Protein AF-A0A949VXV8-F1 (afdb_monomer)

Secondary structure (DSSP, 8-state):
-HHHHHHHHHHHHHHHHHHHHHHHHHHHHHHHTT---TTHHHHHHHHHHHHHHHHHHHHHHTTSS-HHHHHHHHHHHHHHHHHHHHHHHHH---PPPPHHHHHHHHHHHHHHHHHH---HHHHHHHHHHHHHHHHHHHHHHHHHHHHHHHHHHTT-

Radius of gyration: 18.58 Å; Cα contacts (8 Å, |Δi|>4): 71; chains: 1; bounding box: 51×37×47 Å

Solvent-accessible surface area (backbone atoms only — not comparable to full-atom values): 8624 Å² total; per-residue (Å²): 112,72,66,55,56,54,50,52,52,54,49,51,54,50,50,52,51,50,51,55,52,46,54,54,47,53,59,44,50,40,63,75,66,68,68,71,49,78,64,50,72,54,48,52,65,48,50,54,52,50,50,55,50,53,55,47,52,55,36,37,77,68,70,57,45,61,66,69,57,56,52,53,54,52,50,53,52,50,50,53,49,52,56,42,49,50,38,34,75,75,67,73,41,78,79,76,86,53,70,56,45,53,54,22,53,52,43,49,54,51,44,56,56,32,49,73,47,90,47,68,67,47,46,58,51,36,59,55,48,52,57,54,29,52,53,32,44,53,53,27,50,53,53,49,50,51,52,50,53,53,57,54,62,78,72,110

Mean predicted aligned error: 9.71 Å

Sequence (156 aa):
MITDFYGKNTLIILLVLCMYISDLLDGYFARKLNQVSELGKIIDPLADKISVIVISVILLLQNRIAFWFVVVVILRDLFILAFGTYLNNKKNIRLMSNYPGKIAVFSIGLILLFAITDNSFLLKLNKYLYVISISLIIYSTVLYFRRFMETVKLHE

Foldseek 3Di:
DVVVLVVVVVVLVVVVVVVVVVVVVVVVVCVVVVVDDPVCVVVVVVVLVVVLLVLVVVLVVVVLDDPVLSVLVVVLVVLLVVLQVVCCVPPVDGDDQDPLNVVLSVLSVLLSSLSVDPDPVSSVVSVVSSVVSVVSSVVRSVVSVVVSVVSVVVVD

pLDDT: mean 80.5, std 11.77, range [43.78, 92.81]

Nearest PDB structures (foldseek):
  7drk-assembly1_B  TM=7.738E-01  e=2.918E-03  Staphylococcus aureus subsp. aureus N315
  7t38-assembly1_A  TM=3.485E-01  e=9.341E+00  Rattus norvegicus

Structure (mmCIF, N/CA/C/O backbone):
data_AF-A0A949VXV8-F1
#
_entry.id   AF-A0A949VXV8-F1
#
loop_
_atom_site.group_PDB
_atom_site.id
_atom_site.type_symbol
_atom_site.label_atom_id
_atom_site.label_alt_id
_atom_site.label_comp_id
_atom_site.label_asym_id
_atom_site.label_entity_id
_atom_site.label_seq_id
_atom_site.pdbx_PDB_ins_code
_atom_site.Cartn_x
_atom_site.Cartn_y
_atom_site.Cartn_z
_atom_site.occupancy
_atom_site.B_iso_or_equiv
_atom_site.auth_seq_id
_atom_site.auth_comp_id
_atom_site.auth_asym_id
_atom_site.auth_atom_id
_atom_site.pdbx_PDB_model_num
ATOM 1 N N . MET A 1 1 ? 26.906 4.890 -22.867 1.00 45.62 1 MET A N 1
ATOM 2 C CA . MET A 1 1 ? 25.851 3.863 -23.054 1.00 45.62 1 MET A CA 1
ATOM 3 C C . MET A 1 1 ? 25.642 2.971 -21.824 1.00 45.62 1 MET A C 1
ATOM 5 O O . MET A 1 1 ? 24.535 2.965 -21.309 1.00 45.62 1 MET A O 1
ATOM 9 N N . ILE A 1 2 ? 26.656 2.261 -21.297 1.00 44.47 2 ILE A N 1
ATOM 10 C CA . ILE A 1 2 ? 26.519 1.483 -20.036 1.00 44.47 2 ILE A CA 1
ATOM 11 C C . ILE A 1 2 ? 26.551 2.407 -18.802 1.00 44.47 2 ILE A C 1
ATOM 13 O O . ILE A 1 2 ? 25.775 2.236 -17.865 1.00 44.47 2 ILE A O 1
ATOM 17 N N . THR A 1 3 ? 27.379 3.452 -18.836 1.00 43.78 3 THR A N 1
ATOM 18 C CA . THR A 1 3 ? 27.450 4.505 -17.808 1.00 43.78 3 THR A CA 1
ATOM 19 C C . THR A 1 3 ? 26.163 5.330 -17.695 1.00 43.78 3 THR A C 1
ATOM 21 O O . THR A 1 3 ? 25.754 5.651 -16.583 1.00 43.78 3 THR A O 1
ATOM 24 N N . ASP A 1 4 ? 25.459 5.582 -18.804 1.00 52.44 4 ASP A N 1
ATOM 25 C CA . ASP A 1 4 ? 24.167 6.291 -18.793 1.00 52.44 4 ASP A CA 1
ATOM 26 C C . ASP A 1 4 ? 23.052 5.455 -18.151 1.00 52.44 4 ASP A C 1
ATOM 28 O O . ASP A 1 4 ? 22.170 5.997 -17.489 1.00 52.44 4 ASP A O 1
ATOM 32 N N . PHE A 1 5 ? 23.107 4.125 -18.295 1.00 49.66 5 PHE A N 1
ATOM 33 C CA . PHE A 1 5 ? 22.134 3.203 -17.705 1.00 49.66 5 PHE A CA 1
ATOM 34 C C . PHE A 1 5 ? 22.297 3.089 -16.180 1.00 49.66 5 PHE A C 1
ATOM 36 O O . PHE A 1 5 ? 21.307 3.087 -15.447 1.00 49.66 5 PHE A O 1
ATOM 43 N N . TYR A 1 6 ? 23.540 3.067 -15.684 1.00 51.00 6 TYR A N 1
ATOM 44 C CA . TYR A 1 6 ? 23.819 3.156 -14.245 1.00 51.00 6 TYR A CA 1
ATOM 45 C C . TYR A 1 6 ? 23.462 4.537 -13.685 1.00 51.00 6 TYR A C 1
ATOM 47 O O . TYR A 1 6 ? 22.803 4.615 -12.650 1.00 51.00 6 TYR A O 1
ATOM 55 N N . GLY A 1 7 ? 23.809 5.615 -14.397 1.00 55.59 7 GLY A N 1
ATOM 56 C CA . GLY A 1 7 ? 23.495 6.985 -13.990 1.00 55.59 7 GLY A CA 1
ATOM 57 C C . GLY A 1 7 ? 21.995 7.224 -13.815 1.00 55.59 7 GLY A C 1
ATOM 58 O O . GLY A 1 7 ? 21.581 7.749 -12.785 1.00 55.59 7 GLY A O 1
ATOM 59 N N . LYS A 1 8 ? 21.165 6.762 -14.761 1.00 57.12 8 LYS A N 1
ATOM 60 C CA . LYS A 1 8 ? 19.699 6.922 -14.712 1.00 57.12 8 LYS A CA 1
ATOM 61 C C . LYS A 1 8 ? 19.059 6.166 -13.544 1.00 57.12 8 LYS A C 1
ATOM 63 O O . LYS A 1 8 ? 18.163 6.691 -12.892 1.00 57.12 8 LYS A O 1
ATOM 68 N N . ASN A 1 9 ? 19.545 4.962 -13.245 1.00 57.38 9 ASN A N 1
ATOM 69 C CA . ASN A 1 9 ? 19.027 4.139 -12.151 1.00 57.38 9 ASN A CA 1
ATOM 70 C C . ASN A 1 9 ? 19.400 4.700 -10.773 1.00 57.38 9 ASN A C 1
ATOM 72 O O . ASN A 1 9 ? 18.558 4.716 -9.878 1.00 57.38 9 ASN A O 1
ATOM 76 N N . THR A 1 10 ? 20.621 5.217 -10.614 1.00 65.25 10 THR A N 1
ATOM 77 C CA . THR A 1 10 ? 21.026 5.921 -9.390 1.00 65.25 10 THR A CA 1
ATOM 78 C C . THR A 1 10 ? 20.207 7.195 -9.192 1.00 65.25 10 THR A C 1
ATOM 80 O O . THR A 1 10 ? 19.794 7.480 -8.073 1.00 65.25 10 THR A O 1
ATOM 83 N N . LEU A 1 11 ? 19.895 7.918 -10.273 1.00 70.31 11 LEU A N 1
ATOM 84 C CA . LEU A 1 11 ? 19.062 9.124 -10.234 1.00 70.31 11 LEU A CA 1
ATOM 85 C C . LEU A 1 11 ? 17.620 8.818 -9.806 1.00 70.31 11 LEU A C 1
ATOM 87 O O . LEU A 1 11 ? 17.064 9.547 -8.993 1.00 70.31 11 LEU A O 1
ATOM 91 N N . ILE A 1 12 ? 17.038 7.714 -10.287 1.00 68.25 12 ILE A N 1
ATOM 92 C CA . ILE A 1 12 ? 15.704 7.255 -9.867 1.00 68.25 12 ILE A CA 1
ATOM 93 C C . ILE A 1 12 ? 15.706 6.868 -8.386 1.00 68.25 12 ILE A C 1
ATOM 95 O O . ILE A 1 12 ? 14.821 7.290 -7.650 1.00 68.25 12 ILE A O 1
ATOM 99 N N . ILE A 1 13 ? 16.708 6.114 -7.923 1.00 69.44 13 ILE A N 1
ATOM 100 C CA . ILE A 1 13 ? 16.824 5.744 -6.503 1.00 69.44 13 ILE A CA 1
ATOM 101 C C . ILE A 1 13 ? 16.968 6.996 -5.630 1.00 69.44 13 ILE A C 1
ATOM 103 O O . ILE A 1 13 ? 16.304 7.093 -4.602 1.00 69.44 13 ILE A O 1
ATOM 107 N N . LEU A 1 14 ? 17.787 7.963 -6.057 1.00 75.88 14 LEU A N 1
ATOM 108 C CA . LEU A 1 14 ? 17.984 9.227 -5.352 1.00 75.88 14 LEU A CA 1
ATOM 109 C C . LEU A 1 14 ? 16.691 10.053 -5.306 1.00 75.88 14 LEU A C 1
ATOM 111 O O . LEU A 1 14 ? 16.329 10.548 -4.246 1.00 75.88 14 LEU A O 1
ATOM 115 N N . LEU A 1 15 ? 15.962 10.142 -6.422 1.00 71.94 15 LEU A N 1
ATOM 116 C CA . LEU A 1 15 ? 14.668 10.825 -6.504 1.00 71.94 15 LEU A CA 1
ATOM 117 C C . LEU A 1 15 ? 13.630 10.195 -5.574 1.00 71.94 15 LEU A C 1
ATOM 119 O O . LEU A 1 15 ? 12.948 10.914 -4.852 1.00 71.94 15 LEU A O 1
ATOM 123 N N . VAL A 1 16 ? 13.541 8.865 -5.543 1.00 70.19 16 VAL A N 1
ATOM 124 C CA . VAL A 1 16 ? 12.616 8.135 -4.662 1.00 70.19 16 VAL A CA 1
ATOM 125 C C . VAL A 1 16 ? 12.970 8.356 -3.191 1.00 70.19 16 VAL A C 1
ATOM 127 O O . VAL A 1 16 ? 12.082 8.588 -2.374 1.00 70.19 16 VAL A O 1
ATOM 130 N N . LEU A 1 17 ? 14.262 8.344 -2.852 1.00 76.38 17 LEU A N 1
ATOM 131 C CA . LEU A 1 17 ? 14.747 8.673 -1.510 1.00 76.38 17 LEU A CA 1
ATOM 132 C C . LEU A 1 17 ? 14.410 10.117 -1.121 1.00 76.38 17 LEU A C 1
ATOM 134 O O . LEU A 1 17 ? 13.922 10.348 -0.017 1.00 76.38 17 LEU A O 1
ATOM 138 N N . CYS A 1 18 ? 14.624 11.075 -2.025 1.00 74.50 18 CYS A N 1
ATOM 139 C CA . CYS A 1 18 ? 14.284 12.479 -1.808 1.00 74.50 18 CYS A CA 1
ATOM 140 C C . CYS A 1 18 ? 12.776 12.685 -1.625 1.00 74.50 18 CYS A C 1
ATOM 142 O O . CYS A 1 18 ? 12.391 13.385 -0.694 1.00 74.50 18 CYS A O 1
ATOM 144 N N . MET A 1 19 ? 11.929 12.050 -2.443 1.00 73.12 19 MET A N 1
ATOM 145 C CA . MET A 1 19 ? 10.469 12.104 -2.279 1.00 73.12 19 MET A CA 1
ATOM 146 C C . MET A 1 19 ? 10.043 11.544 -0.920 1.00 73.12 19 MET A C 1
ATOM 148 O O . MET A 1 19 ? 9.301 12.195 -0.194 1.00 73.12 19 MET A O 1
ATOM 152 N N . TYR A 1 20 ? 10.585 10.389 -0.525 1.00 69.81 20 TYR A N 1
ATOM 153 C CA . TYR A 1 20 ? 10.250 9.766 0.756 1.00 69.81 20 TYR A CA 1
ATOM 154 C C . TYR A 1 20 ? 10.660 10.626 1.961 1.00 69.81 20 TYR A C 1
ATOM 156 O O . TYR A 1 20 ? 9.931 10.728 2.946 1.00 69.81 20 TYR A O 1
ATOM 164 N N . ILE A 1 21 ? 11.828 11.271 1.887 1.00 71.38 21 ILE A N 1
ATOM 165 C CA . ILE A 1 21 ? 12.288 12.214 2.914 1.00 71.38 21 ILE A CA 1
ATOM 166 C C . ILE A 1 21 ? 11.419 13.480 2.920 1.00 71.38 21 ILE A C 1
ATOM 168 O O . ILE A 1 21 ? 11.126 13.998 3.998 1.00 71.38 21 ILE A O 1
ATOM 172 N N . SER A 1 22 ? 10.976 13.955 1.752 1.00 73.44 22 SER A N 1
ATOM 173 C CA . SER A 1 22 ? 10.089 15.117 1.637 1.00 73.44 22 SER A CA 1
ATOM 174 C C . SER A 1 22 ? 8.737 14.863 2.307 1.00 73.44 22 SER A C 1
ATOM 176 O O . SER A 1 22 ? 8.324 15.667 3.135 1.00 73.44 22 SER A O 1
ATOM 178 N N . ASP A 1 23 ? 8.109 13.708 2.070 1.00 69.38 23 ASP A N 1
ATOM 179 C CA . ASP A 1 23 ? 6.830 13.346 2.705 1.00 69.38 23 ASP A CA 1
ATOM 180 C C . ASP A 1 23 ? 6.951 13.238 4.237 1.00 69.38 23 ASP A C 1
ATOM 182 O O . ASP A 1 23 ? 6.050 13.619 4.992 1.00 69.38 23 ASP A O 1
ATOM 186 N N . LEU A 1 24 ? 8.096 12.746 4.727 1.00 68.38 24 LEU A N 1
ATOM 187 C CA . LEU A 1 24 ? 8.394 12.696 6.160 1.00 68.38 24 LEU A CA 1
ATOM 188 C C . LEU A 1 24 ? 8.552 14.097 6.763 1.00 68.38 24 LEU A C 1
ATOM 190 O O . LEU A 1 24 ? 8.119 14.323 7.897 1.00 68.38 24 LEU A O 1
ATOM 194 N N . LEU A 1 25 ? 9.164 15.022 6.020 1.00 67.81 25 LEU A N 1
ATOM 195 C CA . LEU A 1 25 ? 9.351 16.411 6.433 1.00 67.81 25 LEU A CA 1
ATOM 196 C C . LEU A 1 25 ? 8.028 17.179 6.422 1.00 67.81 25 LEU A C 1
ATOM 198 O O . LEU A 1 25 ? 7.698 17.795 7.436 1.00 67.81 25 LEU A O 1
ATOM 202 N N . ASP A 1 26 ? 7.228 17.079 5.363 1.00 65.38 26 ASP A N 1
ATOM 203 C CA . ASP A 1 26 ? 5.929 17.757 5.266 1.00 65.38 26 ASP A CA 1
ATOM 204 C C . ASP A 1 26 ? 4.973 17.261 6.357 1.0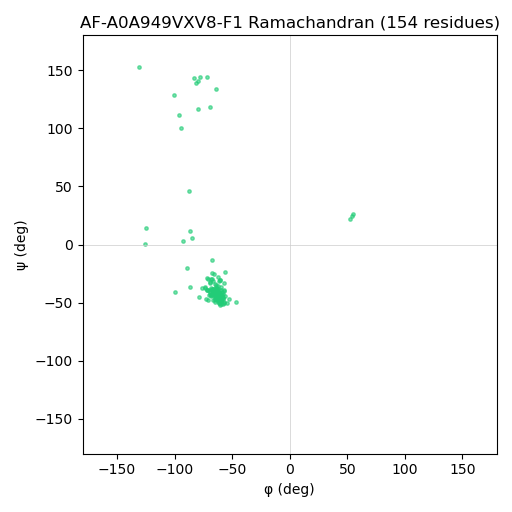0 65.38 26 ASP A C 1
ATOM 206 O O . ASP A 1 26 ? 4.363 18.050 7.089 1.00 65.38 26 ASP A O 1
ATOM 210 N N . GLY A 1 27 ? 4.949 15.945 6.592 1.00 62.81 27 GLY A N 1
ATOM 211 C CA . GLY A 1 27 ? 4.201 15.348 7.693 1.00 62.81 27 GLY A CA 1
ATOM 212 C C . GLY A 1 27 ? 4.715 15.736 9.089 1.00 62.81 27 GLY A C 1
ATOM 213 O O . GLY A 1 27 ? 3.942 15.694 10.053 1.00 62.81 27 GLY A O 1
ATOM 214 N N . TYR A 1 28 ? 5.996 16.093 9.239 1.00 69.69 28 TYR A N 1
ATOM 215 C CA . TYR A 1 28 ? 6.577 16.591 10.492 1.00 69.69 28 TYR A CA 1
ATOM 216 C C . TYR A 1 28 ? 6.224 18.065 10.728 1.00 69.69 28 TYR A C 1
ATOM 218 O O . TYR A 1 28 ? 5.785 18.418 11.825 1.00 69.69 28 TYR A O 1
ATOM 226 N N . PHE A 1 29 ? 6.345 18.916 9.706 1.00 68.06 29 PHE A N 1
ATOM 227 C CA . PHE A 1 29 ? 6.010 20.337 9.803 1.00 68.06 29 PHE A CA 1
ATOM 228 C C . PHE A 1 29 ? 4.510 20.566 10.019 1.00 68.06 29 PHE A C 1
ATOM 230 O O . PHE A 1 29 ? 4.153 21.359 10.889 1.00 68.06 29 PHE A O 1
ATOM 237 N N . ALA A 1 30 ? 3.633 19.808 9.355 1.00 62.53 30 ALA A N 1
ATOM 238 C CA . ALA A 1 30 ? 2.185 19.890 9.574 1.00 62.53 30 ALA A CA 1
ATOM 239 C C . ALA A 1 30 ? 1.787 19.578 11.031 1.00 62.53 30 ALA A C 1
ATOM 241 O O . ALA A 1 30 ? 0.939 20.254 11.619 1.00 62.53 30 ALA A O 1
ATOM 242 N N . ARG A 1 31 ? 2.453 18.592 11.653 1.00 66.62 31 ARG A N 1
ATOM 243 C CA . ARG A 1 31 ? 2.253 18.234 13.068 1.00 66.62 31 ARG A CA 1
ATOM 244 C C . ARG A 1 31 ? 2.862 19.254 14.026 1.00 66.62 31 ARG A C 1
ATOM 246 O O . ARG A 1 31 ? 2.267 19.540 15.058 1.00 66.62 31 ARG A O 1
ATOM 253 N N . LYS A 1 32 ? 4.025 19.817 13.691 1.00 67.81 32 LYS A N 1
ATOM 254 C CA . LYS A 1 32 ? 4.720 20.811 14.522 1.00 67.81 32 LYS A CA 1
ATOM 255 C C . LYS A 1 32 ? 4.025 22.176 14.521 1.00 67.81 32 LYS A C 1
ATOM 257 O O . LYS A 1 32 ? 4.111 22.894 15.511 1.00 67.81 32 LYS A O 1
ATOM 262 N N . LEU A 1 33 ? 3.328 22.520 13.438 1.00 73.19 33 LEU A N 1
ATOM 263 C CA . LEU A 1 33 ? 2.618 23.792 13.278 1.00 73.19 33 LEU A CA 1
ATOM 264 C C . LEU A 1 33 ? 1.141 23.738 13.711 1.00 73.19 33 LEU A C 1
ATOM 266 O O . LEU A 1 33 ? 0.443 24.737 13.570 1.00 73.19 33 LEU A O 1
ATOM 270 N N . ASN A 1 34 ? 0.650 22.601 14.231 1.00 63.06 34 ASN A N 1
ATOM 271 C CA . ASN A 1 34 ? -0.761 22.385 14.603 1.00 63.06 34 ASN A CA 1
ATOM 272 C C . ASN A 1 34 ? -1.774 22.716 13.483 1.00 63.06 34 ASN A C 1
ATOM 274 O O . ASN A 1 34 ? -2.956 22.922 13.749 1.00 63.06 34 ASN A O 1
ATOM 278 N N . GLN A 1 35 ? -1.344 22.717 12.218 1.00 60.78 35 GLN A N 1
ATOM 279 C CA . GLN A 1 35 ? -2.196 22.979 11.054 1.00 60.78 35 GLN A CA 1
ATOM 280 C C . GLN A 1 35 ? -2.870 21.695 10.551 1.00 60.78 35 GLN A C 1
ATOM 282 O O . GLN A 1 35 ? -2.886 21.397 9.361 1.00 60.78 35 GLN A O 1
ATOM 287 N N .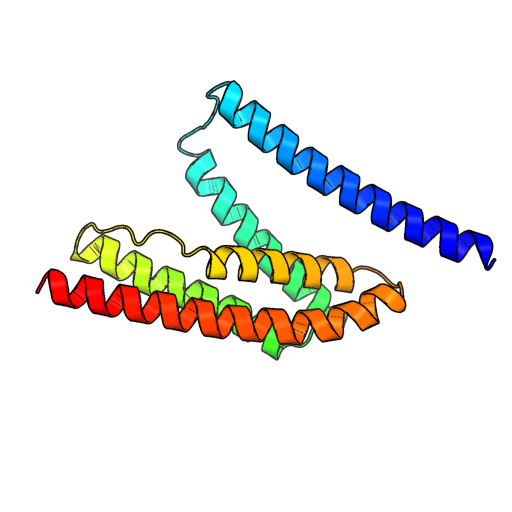 VAL A 1 36 ? -3.425 20.902 11.469 1.00 63.03 36 VAL A N 1
ATOM 288 C CA . VAL A 1 36 ? -4.159 19.682 11.117 1.00 63.03 36 VAL A CA 1
ATOM 289 C C . VAL A 1 36 ? -5.644 20.028 11.029 1.00 63.03 36 VAL A C 1
ATOM 291 O O . VAL A 1 36 ? -6.317 20.138 12.051 1.00 63.03 36 VAL A O 1
ATOM 294 N N . SER A 1 37 ? -6.162 20.222 9.814 1.00 72.12 37 SER A N 1
ATOM 295 C CA . SER A 1 37 ? -7.586 20.518 9.614 1.00 72.12 37 SER A CA 1
ATOM 296 C C . SER A 1 37 ? -8.450 19.254 9.737 1.00 72.12 37 SER A C 1
ATOM 298 O O . SER A 1 37 ? -8.048 18.169 9.316 1.00 72.12 37 SER A O 1
ATOM 300 N N . GLU A 1 38 ? -9.661 19.380 10.292 1.00 71.69 38 GLU A N 1
ATOM 301 C CA . GLU A 1 38 ? -10.621 18.262 10.380 1.00 71.69 38 GLU A CA 1
ATOM 302 C C . GLU A 1 38 ? -11.035 17.738 8.994 1.00 71.69 38 GLU A C 1
ATOM 304 O O . GLU A 1 38 ? -11.260 16.542 8.826 1.00 71.69 38 GLU A O 1
ATOM 309 N N . LEU A 1 39 ? -11.064 18.614 7.981 1.00 70.00 39 LEU A N 1
ATOM 310 C CA . LEU A 1 39 ? -11.298 18.225 6.588 1.00 70.00 39 LEU A CA 1
ATOM 311 C C . LEU A 1 39 ? -10.112 17.441 6.010 1.00 70.00 39 LEU A C 1
ATOM 313 O O . LEU A 1 39 ? -10.325 16.408 5.380 1.00 70.00 39 LEU A O 1
ATOM 317 N N . GLY A 1 40 ? -8.875 17.870 6.273 1.00 68.88 40 GLY A N 1
ATOM 318 C CA . GLY A 1 40 ? -7.658 17.172 5.839 1.00 68.88 40 GLY A CA 1
ATOM 319 C C . GLY A 1 40 ? -7.579 15.747 6.385 1.00 68.88 40 GLY A C 1
ATOM 320 O O . GLY A 1 40 ? -7.334 14.812 5.635 1.00 68.88 40 GLY A O 1
ATOM 321 N N . LYS A 1 41 ? -7.964 15.533 7.653 1.00 68.44 41 LYS A N 1
ATOM 322 C CA . LYS A 1 41 ? -8.026 14.187 8.263 1.00 68.44 41 LYS A CA 1
ATOM 323 C C . LYS A 1 41 ? -8.918 13.194 7.503 1.00 68.44 41 LYS A C 1
ATOM 325 O O . LYS A 1 41 ? -8.750 11.987 7.674 1.00 68.44 41 LYS A O 1
ATOM 330 N N . ILE A 1 42 ? -9.879 13.682 6.719 1.00 71.06 42 ILE A N 1
ATOM 331 C CA . ILE A 1 42 ? -10.788 12.866 5.903 1.00 71.06 42 ILE A CA 1
ATOM 332 C C . ILE A 1 42 ? -10.319 12.828 4.444 1.00 71.06 42 ILE A C 1
ATOM 334 O O . ILE A 1 42 ? -10.365 11.767 3.821 1.00 71.06 42 ILE A O 1
ATOM 338 N N . ILE A 1 43 ? -9.866 13.962 3.905 1.00 75.00 43 ILE A N 1
ATOM 339 C CA . ILE A 1 43 ? -9.429 14.088 2.511 1.00 75.00 43 ILE A CA 1
ATOM 340 C C . ILE A 1 43 ? -8.123 13.323 2.268 1.00 75.00 43 ILE A C 1
ATOM 342 O O . ILE A 1 43 ? -8.045 12.622 1.262 1.00 75.00 43 ILE A O 1
ATOM 346 N N . ASP A 1 44 ? -7.151 13.368 3.184 1.00 75.75 44 ASP A N 1
ATOM 347 C CA . ASP A 1 44 ? -5.842 12.730 2.978 1.00 75.75 44 ASP A CA 1
ATOM 348 C C . ASP A 1 44 ? -5.979 11.203 2.801 1.00 75.75 44 ASP A C 1
ATOM 350 O O . ASP A 1 44 ? -5.552 10.677 1.771 1.00 75.75 44 ASP A O 1
ATOM 354 N N . PRO A 1 45 ? -6.686 10.459 3.683 1.00 73.62 45 PRO A N 1
ATOM 355 C CA . PRO A 1 45 ? -6.855 9.017 3.496 1.00 73.62 45 PRO A CA 1
ATOM 356 C C . PRO A 1 45 ? -7.714 8.645 2.277 1.00 73.62 45 PRO A C 1
ATOM 358 O O . PRO A 1 45 ? -7.604 7.528 1.763 1.00 73.62 45 PRO A O 1
ATOM 361 N N . LEU A 1 46 ? -8.605 9.538 1.827 1.00 74.00 46 LEU A N 1
ATOM 362 C CA . LEU A 1 46 ? -9.386 9.339 0.603 1.00 74.00 46 LEU A CA 1
ATOM 363 C C . LEU A 1 46 ? -8.504 9.502 -0.637 1.00 74.00 46 LEU A C 1
ATOM 365 O O . LEU A 1 46 ? -8.544 8.648 -1.525 1.00 74.00 46 LEU A O 1
ATOM 369 N N . ALA A 1 47 ? -7.692 10.559 -0.676 1.00 80.88 47 ALA A N 1
ATOM 370 C CA . ALA A 1 47 ? -6.748 10.819 -1.754 1.00 80.88 47 ALA A CA 1
ATOM 371 C C . ALA A 1 47 ? -5.720 9.686 -1.879 1.00 80.88 47 ALA A C 1
ATOM 373 O O . ALA A 1 47 ? -5.472 9.217 -2.992 1.00 80.88 47 ALA A O 1
ATOM 374 N N . ASP A 1 48 ? -5.211 9.170 -0.756 1.00 81.69 48 ASP A N 1
ATOM 375 C CA . ASP A 1 48 ? -4.305 8.017 -0.727 1.00 81.69 48 ASP A CA 1
ATOM 376 C C . ASP A 1 48 ? -4.930 6.789 -1.405 1.00 81.69 48 ASP A C 1
ATOM 378 O O . ASP A 1 48 ? -4.331 6.168 -2.288 1.00 81.69 48 ASP A O 1
ATOM 382 N N . LYS A 1 49 ? -6.174 6.449 -1.041 1.00 82.00 49 LYS A N 1
ATOM 383 C CA . LYS A 1 49 ? -6.877 5.288 -1.609 1.00 82.00 49 LYS A CA 1
ATOM 384 C C . LYS A 1 49 ? -7.165 5.448 -3.095 1.00 82.00 49 LYS A C 1
ATOM 386 O O . LYS A 1 49 ? -6.965 4.505 -3.861 1.00 82.00 49 LYS A O 1
ATOM 391 N N . ILE A 1 50 ? -7.621 6.628 -3.511 1.00 86.06 50 ILE A N 1
ATOM 392 C CA . ILE A 1 50 ? -7.896 6.916 -4.922 1.00 86.06 50 ILE A CA 1
ATOM 393 C C . ILE A 1 50 ? -6.603 6.817 -5.733 1.00 86.06 50 ILE A C 1
ATOM 395 O O . ILE A 1 50 ? -6.590 6.168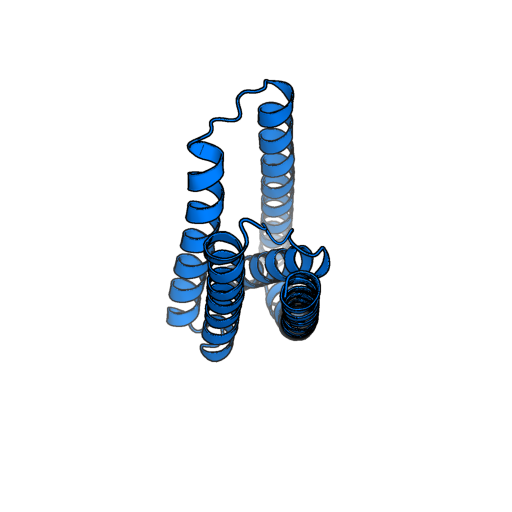 -6.777 1.00 86.06 50 ILE A O 1
ATOM 399 N N . SER A 1 51 ? -5.505 7.379 -5.227 1.00 86.44 51 SER A N 1
ATOM 400 C CA . SER A 1 51 ? -4.202 7.348 -5.898 1.00 86.44 51 SER A CA 1
ATOM 401 C C . SER A 1 51 ? -3.711 5.918 -6.118 1.00 86.44 51 SER A C 1
ATOM 403 O O . SER A 1 51 ? -3.339 5.559 -7.236 1.00 86.44 51 SER A O 1
ATOM 405 N N . VAL A 1 52 ? -3.788 5.061 -5.093 1.00 88.06 52 VAL A N 1
ATOM 406 C CA . VAL A 1 52 ? -3.417 3.640 -5.207 1.00 88.06 52 VAL A CA 1
ATOM 407 C C . VAL A 1 52 ? -4.262 2.923 -6.263 1.00 88.06 52 VAL A C 1
ATOM 409 O O . VAL A 1 52 ? -3.713 2.172 -7.073 1.00 88.06 52 VAL A O 1
ATOM 412 N N . ILE A 1 53 ? -5.577 3.163 -6.297 1.00 89.12 53 ILE A N 1
ATOM 413 C CA . ILE A 1 53 ? -6.479 2.548 -7.283 1.00 89.12 53 ILE A CA 1
ATOM 414 C C . ILE A 1 53 ? -6.133 3.016 -8.699 1.00 89.12 53 ILE A C 1
ATOM 416 O O . ILE A 1 53 ? -5.957 2.183 -9.586 1.00 89.12 53 ILE A O 1
ATOM 420 N N . VAL A 1 54 ? -5.993 4.326 -8.914 1.00 90.38 54 VAL A N 1
ATOM 421 C CA . VAL A 1 54 ? -5.700 4.907 -10.232 1.00 90.38 54 VAL A CA 1
ATOM 422 C C . VAL A 1 54 ? -4.370 4.386 -10.772 1.00 90.38 54 VAL A C 1
ATOM 424 O O . VAL A 1 54 ? -4.318 3.884 -11.895 1.00 90.38 54 VAL A O 1
ATOM 427 N N . ILE A 1 55 ? -3.309 4.428 -9.961 1.00 90.12 55 ILE A N 1
ATOM 428 C CA . ILE A 1 55 ? -1.985 3.931 -10.354 1.00 90.12 55 ILE A CA 1
ATOM 429 C C . ILE A 1 55 ? -2.047 2.432 -10.668 1.00 90.12 55 ILE A C 1
ATOM 431 O O . ILE A 1 55 ? -1.490 1.988 -11.672 1.00 90.12 55 ILE A O 1
ATOM 435 N N . SER A 1 56 ? -2.770 1.651 -9.859 1.00 90.44 56 SER A N 1
ATOM 436 C CA . SER A 1 56 ? -2.951 0.217 -10.107 1.00 90.44 56 SER A CA 1
ATOM 437 C C . SER A 1 56 ? -3.656 -0.045 -11.441 1.00 90.44 56 SER A C 1
ATOM 439 O O . SER A 1 56 ? -3.199 -0.872 -12.224 1.00 90.44 56 SER A O 1
ATOM 441 N N . VAL A 1 57 ? -4.736 0.677 -11.750 1.00 91.38 57 VAL A N 1
ATOM 442 C CA . VAL A 1 57 ? -5.466 0.516 -13.018 1.00 91.38 57 VAL A CA 1
ATOM 443 C C . VAL A 1 57 ? -4.587 0.880 -14.216 1.00 91.38 57 VAL A C 1
ATOM 445 O O . VAL A 1 57 ? -4.554 0.136 -15.193 1.00 91.38 57 VAL A O 1
ATOM 448 N N . ILE A 1 58 ? -3.821 1.971 -14.140 1.00 91.88 58 ILE A N 1
ATOM 449 C CA . ILE A 1 58 ? -2.899 2.369 -15.215 1.00 91.88 58 ILE A CA 1
ATOM 450 C C . ILE A 1 58 ? -1.845 1.281 -15.457 1.00 91.88 58 ILE A C 1
ATOM 452 O O . ILE A 1 58 ? -1.634 0.859 -16.594 1.00 91.88 58 ILE A O 1
ATOM 456 N N . LEU A 1 59 ? -1.206 0.786 -14.395 1.00 90.19 59 LEU A N 1
ATOM 457 C CA . LEU A 1 59 ? -0.180 -0.254 -14.502 1.00 90.19 59 LEU A CA 1
ATOM 458 C C . LEU A 1 59 ? -0.745 -1.595 -14.978 1.00 90.19 59 LEU A C 1
ATOM 460 O O . LEU A 1 59 ? -0.048 -2.352 -15.656 1.00 90.19 59 LEU A O 1
ATOM 464 N N . LEU A 1 60 ? -2.001 -1.888 -14.644 1.00 92.56 60 LEU A N 1
ATOM 465 C CA . LEU A 1 60 ? -2.716 -3.057 -15.136 1.00 92.56 60 LEU A CA 1
ATOM 466 C C . LEU A 1 60 ? -2.919 -2.975 -16.653 1.00 92.56 60 LEU A C 1
ATOM 468 O O . LEU A 1 60 ? -2.611 -3.935 -17.353 1.00 92.56 60 LEU A O 1
ATOM 472 N N . LEU A 1 61 ? -3.377 -1.828 -17.168 1.00 91.62 61 LEU A N 1
ATOM 473 C CA . LEU A 1 61 ? -3.551 -1.603 -18.611 1.00 91.62 61 LEU A CA 1
ATOM 474 C C . LEU A 1 61 ? -2.225 -1.696 -19.380 1.00 91.62 61 LEU A C 1
ATOM 476 O O . LEU A 1 61 ? -2.204 -2.076 -20.547 1.00 91.62 61 LEU A O 1
ATOM 480 N N . GLN A 1 62 ? -1.110 -1.392 -18.715 1.00 91.06 62 GLN A N 1
ATOM 481 C CA . GLN A 1 62 ? 0.241 -1.550 -19.252 1.00 91.06 62 GLN A CA 1
ATOM 482 C C . GLN A 1 62 ? 0.821 -2.967 -19.072 1.00 91.06 62 GLN A C 1
ATOM 484 O O . GLN A 1 62 ? 1.995 -3.180 -19.373 1.00 91.06 62 GLN A O 1
ATOM 489 N N . ASN A 1 63 ? 0.046 -3.933 -18.562 1.00 88.94 63 ASN A N 1
ATOM 490 C CA . ASN A 1 63 ? 0.493 -5.294 -18.231 1.00 88.94 63 ASN A CA 1
ATOM 491 C C . ASN A 1 63 ? 1.705 -5.354 -17.277 1.00 88.94 63 ASN A C 1
ATOM 493 O O . ASN A 1 63 ? 2.461 -6.326 -17.275 1.00 88.94 63 ASN A O 1
ATOM 497 N N . ARG A 1 64 ? 1.903 -4.324 -16.443 1.00 88.75 64 ARG A N 1
ATOM 498 C CA . ARG A 1 64 ? 3.016 -4.257 -15.479 1.00 88.75 64 ARG A CA 1
ATOM 499 C C . ARG A 1 64 ? 2.685 -4.872 -14.126 1.00 88.75 64 ARG A C 1
ATOM 501 O O . ARG A 1 64 ? 3.590 -5.236 -13.376 1.00 88.75 64 ARG A O 1
ATOM 508 N N . ILE A 1 65 ? 1.400 -4.999 -13.814 1.00 91.19 65 ILE A N 1
ATOM 509 C CA . ILE A 1 65 ? 0.906 -5.680 -12.619 1.00 91.19 65 ILE A CA 1
ATOM 510 C C . ILE A 1 65 ? -0.199 -6.663 -12.988 1.00 91.19 65 ILE A C 1
ATOM 512 O O . ILE A 1 65 ? -0.899 -6.492 -13.984 1.00 91.19 65 ILE A O 1
ATOM 516 N N . ALA A 1 66 ? -0.358 -7.7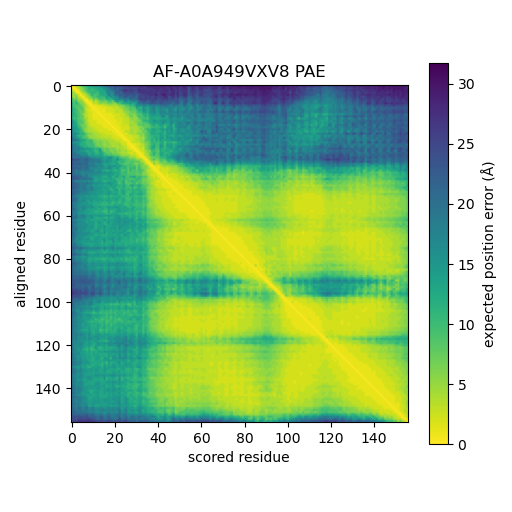05 -12.180 1.00 91.38 66 ALA A N 1
ATOM 517 C CA . ALA A 1 66 ? -1.349 -8.732 -12.451 1.00 91.38 66 ALA A CA 1
ATOM 518 C C . ALA A 1 66 ? -2.752 -8.304 -11.996 1.00 91.38 66 ALA A C 1
ATOM 520 O O . ALA A 1 66 ? -2.921 -7.784 -10.893 1.00 91.38 66 ALA A O 1
ATOM 521 N N . PHE A 1 67 ? -3.772 -8.609 -12.805 1.00 91.62 67 PHE A N 1
ATOM 522 C CA . PHE A 1 67 ? -5.176 -8.304 -12.494 1.00 91.62 67 PHE A CA 1
ATOM 523 C C . PHE A 1 67 ? -5.608 -8.817 -11.118 1.00 91.62 67 PHE A C 1
ATOM 525 O O . PHE A 1 67 ? -6.181 -8.077 -10.321 1.00 91.62 67 PHE A O 1
ATOM 532 N N . TRP A 1 68 ? -5.270 -10.071 -10.806 1.00 92.38 68 TRP A N 1
ATOM 533 C CA . TRP A 1 68 ? -5.643 -10.692 -9.537 1.00 92.38 68 TRP A CA 1
ATOM 534 C C . TRP A 1 68 ? -5.069 -9.943 -8.326 1.00 92.38 68 TRP A C 1
ATOM 536 O O . TRP A 1 68 ? -5.705 -9.915 -7.276 1.00 92.38 68 TRP A O 1
ATOM 546 N N . PHE A 1 69 ? -3.905 -9.299 -8.456 1.00 90.44 69 PHE A N 1
ATOM 547 C CA . PHE A 1 69 ? -3.307 -8.544 -7.356 1.00 90.44 69 PHE A CA 1
ATOM 548 C C . PHE A 1 69 ? -4.109 -7.281 -7.052 1.00 90.44 69 PHE A C 1
ATOM 550 O O . PHE A 1 69 ? -4.410 -7.009 -5.893 1.00 90.44 69 PHE A O 1
ATOM 557 N N . VAL A 1 70 ? -4.525 -6.556 -8.094 1.00 90.50 70 VAL A N 1
ATOM 558 C CA . VAL A 1 70 ? -5.389 -5.375 -7.958 1.00 90.50 70 VAL A CA 1
ATOM 559 C C . VAL A 1 70 ? -6.698 -5.751 -7.265 1.00 90.50 70 VAL A C 1
ATOM 561 O O . VAL A 1 70 ? -7.119 -5.081 -6.324 1.00 90.50 70 VAL A O 1
ATOM 564 N N . VAL A 1 71 ? -7.301 -6.873 -7.669 1.00 92.12 71 VAL A N 1
ATOM 565 C CA . VAL A 1 71 ? -8.521 -7.404 -7.046 1.00 92.12 71 VAL A CA 1
ATOM 566 C C . VAL A 1 71 ? -8.306 -7.698 -5.558 1.00 92.12 71 VAL A C 1
ATOM 568 O O . VAL A 1 71 ? -9.123 -7.291 -4.737 1.00 92.12 71 VAL A O 1
ATOM 571 N N . VAL A 1 72 ? -7.197 -8.346 -5.184 1.00 91.75 72 VAL A N 1
ATOM 572 C CA . VAL A 1 72 ? -6.867 -8.642 -3.776 1.00 91.75 72 VAL A CA 1
ATOM 573 C C . VAL A 1 72 ? -6.725 -7.365 -2.944 1.00 91.75 72 VAL A C 1
ATOM 575 O O . VAL A 1 72 ? -7.259 -7.299 -1.835 1.00 91.75 72 VAL A O 1
ATOM 578 N N . VAL A 1 73 ? -6.038 -6.346 -3.468 1.00 90.12 73 VAL A N 1
ATOM 579 C CA . VAL A 1 73 ? -5.850 -5.061 -2.777 1.00 90.12 73 VAL A CA 1
ATOM 580 C C . VAL A 1 73 ? -7.193 -4.363 -2.544 1.00 90.12 73 VAL A C 1
ATOM 582 O O . VAL A 1 73 ? -7.488 -3.970 -1.414 1.00 90.12 73 VAL A O 1
ATOM 585 N N . ILE A 1 74 ? -8.038 -4.277 -3.576 1.00 90.50 74 ILE A N 1
ATOM 586 C CA . ILE A 1 74 ? -9.364 -3.649 -3.482 1.00 90.50 74 ILE A CA 1
ATOM 587 C C . ILE A 1 74 ? -10.263 -4.414 -2.507 1.00 90.50 74 ILE A C 1
ATOM 589 O O . ILE A 1 74 ? -10.882 -3.803 -1.635 1.00 90.50 74 ILE A O 1
ATOM 593 N N . LEU A 1 75 ? -10.318 -5.747 -2.608 1.00 91.38 75 LEU A N 1
ATOM 594 C CA . LEU A 1 75 ? -11.121 -6.575 -1.707 1.00 91.38 75 LEU A CA 1
ATOM 595 C C . LEU A 1 75 ? -10.714 -6.363 -0.250 1.00 91.38 75 LEU A C 1
ATOM 597 O O . LEU A 1 75 ? -11.577 -6.149 0.598 1.00 91.38 75 LEU A O 1
ATOM 601 N N . ARG A 1 76 ? -9.412 -6.369 0.050 1.00 89.44 76 ARG A N 1
ATOM 602 C CA . ARG A 1 76 ? -8.902 -6.119 1.404 1.00 89.44 76 ARG A CA 1
ATOM 603 C C . ARG A 1 76 ? -9.342 -4.755 1.938 1.00 89.44 76 ARG A C 1
ATOM 605 O O . ARG A 1 76 ? -9.736 -4.656 3.101 1.00 89.44 76 ARG A O 1
ATOM 612 N N . ASP A 1 77 ? -9.297 -3.715 1.111 1.00 87.75 77 ASP A N 1
ATOM 613 C CA . ASP A 1 77 ? -9.715 -2.371 1.511 1.00 87.75 77 ASP A CA 1
ATOM 614 C C . ASP A 1 77 ? -11.221 -2.277 1.761 1.00 87.75 77 ASP A C 1
ATOM 616 O O . ASP A 1 77 ? -11.634 -1.655 2.744 1.00 87.75 77 ASP A O 1
ATOM 620 N N . LEU A 1 78 ? -12.032 -2.941 0.932 1.00 89.12 78 LEU A N 1
ATOM 621 C CA . LEU A 1 78 ? -13.475 -3.062 1.139 1.00 89.12 78 LEU A CA 1
ATOM 622 C C . LEU A 1 78 ? -13.799 -3.835 2.420 1.00 89.12 78 LEU A C 1
ATOM 624 O O . LEU A 1 78 ? -14.651 -3.395 3.186 1.00 89.12 78 LEU A O 1
ATOM 628 N N . PHE A 1 79 ? -13.090 -4.931 2.702 1.00 90.25 79 PHE A N 1
ATOM 629 C CA . PHE A 1 79 ? -13.267 -5.706 3.932 1.00 90.25 79 PHE A CA 1
ATOM 630 C C . PHE A 1 79 ? -13.009 -4.862 5.184 1.00 90.25 79 PHE A C 1
ATOM 632 O O . PHE A 1 79 ? -13.831 -4.842 6.099 1.00 90.25 79 PHE A O 1
ATOM 639 N N . ILE A 1 80 ? -11.895 -4.127 5.225 1.00 87.38 80 ILE A N 1
ATOM 640 C CA . ILE A 1 80 ? -11.556 -3.275 6.375 1.00 87.38 80 ILE A CA 1
ATOM 641 C C . ILE A 1 80 ? -12.577 -2.143 6.537 1.00 87.38 80 ILE A C 1
ATOM 643 O O . ILE A 1 80 ? -12.986 -1.846 7.659 1.00 87.38 80 ILE A O 1
ATOM 647 N N . LEU A 1 81 ? -13.020 -1.529 5.434 1.00 87.31 81 LEU A N 1
ATOM 648 C CA . LEU A 1 81 ? -14.047 -0.487 5.465 1.00 87.31 81 LEU A CA 1
ATOM 649 C C . LEU A 1 81 ? -15.400 -1.024 5.949 1.00 87.31 81 LEU A C 1
ATOM 651 O O . LEU A 1 81 ? -16.015 -0.416 6.823 1.00 87.31 81 LEU A O 1
ATOM 655 N N . ALA A 1 82 ? -15.857 -2.163 5.428 1.00 88.12 82 ALA A N 1
ATOM 656 C CA . ALA A 1 82 ? -17.143 -2.759 5.786 1.00 88.12 82 ALA A CA 1
ATOM 657 C C . ALA A 1 82 ? -17.199 -3.142 7.272 1.00 88.12 82 ALA A C 1
ATOM 659 O O . ALA A 1 82 ? -18.124 -2.760 7.987 1.00 88.12 82 ALA A O 1
ATOM 660 N N . PHE A 1 83 ? -16.176 -3.833 7.777 1.00 87.06 83 PHE A N 1
ATOM 661 C CA . PHE A 1 83 ? -16.122 -4.220 9.188 1.00 87.06 83 PHE A CA 1
ATOM 662 C C . PHE A 1 83 ? -15.926 -3.021 10.124 1.00 87.06 83 PHE A C 1
ATOM 664 O O . PHE A 1 83 ? -16.553 -2.958 11.184 1.00 87.06 83 PHE A O 1
ATOM 671 N N . GLY A 1 84 ? -15.095 -2.051 9.730 1.00 85.19 84 GLY A N 1
ATOM 672 C CA . GLY A 1 84 ? -14.881 -0.832 10.506 1.00 85.19 84 GLY A CA 1
ATOM 673 C C . GLY A 1 84 ? -16.148 0.019 10.623 1.00 85.19 84 GLY A C 1
ATOM 674 O O . GLY A 1 84 ? -16.494 0.462 11.717 1.00 85.19 84 GLY A O 1
ATOM 675 N N . THR A 1 85 ? -16.876 0.204 9.518 1.00 84.19 85 THR A N 1
ATOM 676 C CA . THR A 1 85 ? -18.146 0.952 9.505 1.00 84.19 85 THR A CA 1
ATOM 677 C C . THR A 1 85 ? -19.248 0.230 10.274 1.00 84.19 85 THR A C 1
ATOM 679 O O . THR A 1 85 ? -19.985 0.879 11.014 1.00 84.19 85 THR A O 1
ATOM 682 N N . TYR A 1 86 ? -19.323 -1.102 10.184 1.00 86.88 86 TYR A N 1
ATOM 683 C CA . TYR A 1 86 ? -20.264 -1.900 10.970 1.00 86.88 86 TYR A CA 1
ATOM 684 C C . TYR A 1 86 ? -20.088 -1.680 12.480 1.00 86.88 86 TYR A C 1
ATOM 686 O O . TYR A 1 86 ? -21.059 -1.376 13.175 1.00 86.88 86 TYR A O 1
ATOM 694 N N . LEU A 1 87 ? -18.856 -1.776 12.992 1.00 83.62 87 LEU A N 1
ATOM 695 C CA . LEU A 1 87 ? -18.581 -1.566 14.419 1.00 83.62 87 LEU A CA 1
ATOM 696 C C . LEU A 1 87 ? -18.811 -0.125 14.863 1.00 83.62 87 LEU A C 1
ATOM 698 O O . LEU A 1 87 ? -19.355 0.096 15.946 1.00 83.62 87 LEU A O 1
ATOM 702 N N . ASN A 1 88 ? -18.451 0.844 14.021 1.00 82.94 88 ASN A N 1
ATOM 703 C CA . ASN A 1 88 ? -18.692 2.248 14.320 1.00 82.94 88 ASN A CA 1
ATOM 704 C C . ASN A 1 88 ? -20.198 2.538 14.429 1.00 82.94 88 ASN A C 1
ATOM 706 O O . ASN A 1 88 ? -20.628 3.148 15.399 1.00 82.94 88 ASN A O 1
ATOM 710 N N . ASN A 1 89 ? -21.011 2.033 13.498 1.00 81.50 89 ASN A N 1
ATOM 711 C CA . ASN A 1 89 ? -22.453 2.291 13.486 1.00 81.50 89 ASN A CA 1
ATOM 712 C C . ASN A 1 89 ? -23.215 1.532 14.580 1.00 81.50 89 ASN A C 1
ATOM 714 O O . ASN A 1 89 ? -24.187 2.053 15.119 1.00 81.50 89 ASN A O 1
ATOM 718 N N . LYS A 1 90 ? -22.819 0.291 14.897 1.00 79.62 90 LYS A N 1
ATOM 719 C CA . LYS A 1 90 ? -23.535 -0.542 15.878 1.00 79.62 90 LYS A CA 1
ATOM 720 C C . LYS A 1 90 ? -23.082 -0.320 17.314 1.00 79.62 90 LYS A C 1
ATOM 722 O O . LYS A 1 90 ? -23.909 -0.422 18.213 1.00 79.62 90 LYS A O 1
ATOM 727 N N . LYS A 1 91 ? -21.787 -0.085 17.539 1.00 72.94 91 LYS A N 1
ATOM 728 C CA . LYS A 1 91 ? -21.199 -0.064 18.887 1.00 72.94 91 LYS A CA 1
ATOM 729 C C . LYS A 1 91 ? -20.437 1.227 19.206 1.00 72.94 91 LYS A C 1
ATOM 731 O O . LYS A 1 91 ? -19.912 1.335 20.304 1.00 72.94 91 LYS A O 1
ATOM 736 N N . ASN A 1 92 ? -20.376 2.207 18.291 1.00 76.19 92 ASN A N 1
ATOM 737 C CA . ASN A 1 92 ? -19.569 3.436 18.427 1.00 76.19 92 ASN A CA 1
ATOM 738 C C . ASN A 1 92 ? -18.077 3.170 18.720 1.00 76.19 92 ASN A C 1
ATOM 740 O O . ASN A 1 92 ? -17.372 4.022 19.262 1.00 76.19 92 ASN A O 1
ATOM 744 N N . ILE A 1 93 ? -17.571 1.992 18.335 1.00 76.12 93 ILE A N 1
ATOM 745 C CA . ILE A 1 93 ? -16.173 1.599 18.537 1.00 76.12 93 ILE A CA 1
ATOM 746 C C . ILE A 1 93 ? -15.410 1.793 17.232 1.00 76.12 93 ILE A C 1
ATOM 748 O O . ILE A 1 93 ? -15.787 1.267 16.184 1.00 76.12 93 ILE A O 1
ATOM 752 N N . ARG A 1 94 ? -14.280 2.498 17.312 1.00 70.06 94 ARG A N 1
ATOM 753 C CA . ARG A 1 94 ? -13.333 2.633 16.203 1.00 70.06 94 ARG A CA 1
ATOM 754 C C . ARG A 1 94 ? -12.220 1.601 16.354 1.00 70.06 94 ARG A C 1
ATOM 756 O O . ARG A 1 94 ? -11.390 1.711 17.254 1.00 70.06 94 ARG A O 1
ATOM 763 N N . LEU A 1 95 ? -12.175 0.611 15.461 1.00 71.69 95 LEU A N 1
ATOM 764 C CA . LEU A 1 95 ? -11.051 -0.326 15.404 1.00 71.69 95 LEU A CA 1
ATOM 765 C C . LEU A 1 95 ? -9.790 0.387 14.914 1.00 71.69 95 LEU A C 1
ATOM 767 O O . LEU A 1 95 ? -9.734 0.880 13.786 1.00 71.69 95 LEU A O 1
ATOM 771 N N . MET A 1 96 ? -8.761 0.412 15.756 1.00 68.94 96 MET A N 1
ATOM 772 C CA . MET A 1 96 ? -7.478 1.020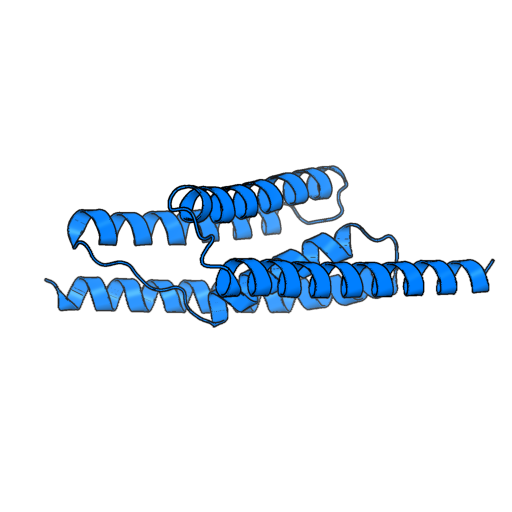 15.417 1.00 68.94 96 MET A CA 1
ATOM 773 C C . MET A 1 96 ? -6.712 0.163 14.396 1.00 68.94 96 MET A C 1
ATOM 775 O O . MET A 1 96 ? -6.752 -1.067 14.433 1.00 68.94 96 MET A O 1
ATOM 779 N N . SER A 1 97 ? -5.983 0.811 13.483 1.00 67.06 97 SER A N 1
ATOM 780 C CA . SER A 1 97 ? -5.195 0.125 12.452 1.00 67.06 97 SER A CA 1
ATOM 781 C C . SER A 1 97 ? -4.069 -0.723 13.059 1.00 67.06 97 SER A C 1
ATOM 783 O O . SER A 1 97 ? -3.291 -0.225 13.876 1.00 67.06 97 SER A O 1
ATOM 785 N N . ASN A 1 98 ? -3.903 -1.960 12.594 1.00 77.69 98 ASN A N 1
ATOM 786 C CA . ASN A 1 98 ? -2.824 -2.840 13.045 1.00 77.69 98 ASN A CA 1
ATOM 787 C C . ASN A 1 98 ? -1.499 -2.492 12.341 1.00 77.69 98 ASN A C 1
ATOM 789 O O . ASN A 1 98 ? -1.487 -2.270 11.129 1.00 77.69 98 ASN A O 1
ATOM 793 N N . TYR A 1 99 ? -0.372 -2.544 13.062 1.00 80.56 99 TYR A N 1
ATOM 794 C CA . TYR A 1 99 ? 0.982 -2.412 12.493 1.00 80.56 99 TYR A CA 1
ATOM 795 C C . TYR A 1 99 ? 1.231 -3.260 11.228 1.00 80.56 99 TYR A C 1
ATOM 797 O O . TYR A 1 99 ? 1.650 -2.679 10.228 1.00 80.56 99 TYR A O 1
ATOM 805 N N . PRO A 1 100 ? 0.913 -4.574 11.179 1.00 81.31 100 PRO A N 1
ATOM 806 C CA . PRO A 1 100 ? 1.095 -5.369 9.958 1.00 81.31 100 PRO A CA 1
ATOM 807 C C . PRO A 1 100 ? 0.271 -4.857 8.771 1.00 81.31 100 PRO A C 1
ATOM 809 O O . PRO A 1 100 ? 0.708 -4.965 7.631 1.00 81.31 100 PRO A O 1
ATOM 812 N N . GLY A 1 101 ? -0.894 -4.253 9.023 1.00 83.56 101 GLY A N 1
ATOM 813 C CA . GLY A 1 101 ? -1.708 -3.641 7.975 1.00 83.56 101 GLY A CA 1
ATOM 814 C C . GLY A 1 101 ? -1.064 -2.387 7.384 1.00 83.56 101 GLY A C 1
ATOM 815 O O . GLY A 1 101 ? -1.201 -2.155 6.187 1.00 83.56 101 GLY A O 1
ATOM 816 N N . LYS A 1 102 ? -0.330 -1.609 8.190 1.00 85.88 102 LYS A N 1
ATOM 817 C CA . LYS A 1 102 ? 0.442 -0.453 7.704 1.00 85.88 102 LYS A CA 1
ATOM 818 C C . LYS A 1 102 ? 1.622 -0.896 6.844 1.00 85.88 102 LYS A C 1
ATOM 820 O O . LYS A 1 102 ? 1.833 -0.341 5.773 1.00 85.88 102 LYS A O 1
ATOM 825 N N . ILE A 1 103 ? 2.337 -1.933 7.283 1.00 87.31 103 ILE A N 1
ATOM 826 C CA . ILE A 1 103 ? 3.464 -2.505 6.530 1.00 87.31 103 ILE A CA 1
ATOM 827 C C . ILE A 1 103 ? 2.969 -3.094 5.201 1.00 87.31 103 ILE A C 1
ATOM 829 O O . ILE A 1 103 ? 3.602 -2.883 4.172 1.00 87.31 103 ILE A O 1
ATOM 833 N N . ALA A 1 104 ? 1.806 -3.756 5.193 1.00 89.56 104 ALA A N 1
ATOM 834 C CA . ALA A 1 104 ? 1.186 -4.252 3.965 1.00 89.56 104 ALA A CA 1
ATOM 835 C C . ALA A 1 104 ? 0.890 -3.115 2.967 1.00 89.56 104 ALA A C 1
ATOM 837 O O . ALA A 1 104 ? 1.259 -3.211 1.800 1.00 89.56 104 ALA A O 1
ATOM 838 N N . VAL A 1 105 ? 0.287 -2.009 3.419 1.00 89.12 105 VAL A N 1
ATOM 839 C CA . VAL A 1 105 ? 0.011 -0.844 2.553 1.00 89.12 105 VAL A CA 1
ATOM 840 C C . VAL A 1 105 ? 1.305 -0.225 2.023 1.00 89.12 105 VAL A C 1
ATOM 842 O O . VAL A 1 105 ? 1.409 0.044 0.829 1.00 89.12 105 VAL A O 1
ATOM 845 N N . PHE A 1 106 ? 2.323 -0.086 2.873 1.00 89.38 106 PHE A N 1
ATOM 846 C CA . PHE A 1 106 ? 3.638 0.392 2.453 1.00 89.38 106 PHE A CA 1
ATOM 847 C C . PHE A 1 106 ? 4.261 -0.504 1.371 1.00 89.38 106 PHE A C 1
ATOM 849 O O . PHE A 1 106 ? 4.766 -0.017 0.361 1.00 89.38 106 PHE A O 1
ATOM 856 N N . SER A 1 107 ? 4.159 -1.825 1.537 1.00 91.06 107 SER A N 1
ATOM 857 C CA . SER A 1 107 ? 4.665 -2.784 0.555 1.00 91.06 107 SER A CA 1
ATOM 858 C C . SER A 1 107 ? 3.926 -2.720 -0.790 1.00 91.06 107 SER A C 1
ATOM 860 O O . SER A 1 107 ? 4.566 -2.838 -1.832 1.00 91.06 107 SER A O 1
ATOM 862 N N . ILE A 1 108 ? 2.617 -2.424 -0.794 1.00 91.44 108 ILE A N 1
ATOM 863 C CA . ILE A 1 108 ? 1.850 -2.164 -2.025 1.00 91.44 108 ILE A CA 1
ATOM 864 C C . ILE A 1 108 ? 2.390 -0.915 -2.732 1.00 91.44 108 ILE A C 1
ATOM 866 O O . ILE A 1 108 ? 2.628 -0.959 -3.936 1.00 91.44 108 ILE A O 1
ATOM 870 N N . GLY A 1 109 ? 2.642 0.170 -1.993 1.00 89.50 109 GLY A N 1
ATOM 871 C CA . GLY A 1 109 ? 3.239 1.387 -2.551 1.00 89.50 109 GLY A CA 1
ATOM 872 C C . GLY A 1 109 ? 4.580 1.121 -3.243 1.00 89.50 109 GLY A C 1
ATOM 873 O O . GLY A 1 109 ? 4.790 1.561 -4.373 1.00 89.50 109 GLY A O 1
ATOM 874 N N . LEU A 1 110 ? 5.453 0.318 -2.622 1.00 89.62 110 LEU A N 1
ATOM 875 C CA . LEU A 1 110 ? 6.726 -0.096 -3.226 1.00 89.62 110 LEU A CA 1
ATOM 876 C C . LEU A 1 110 ? 6.539 -0.929 -4.500 1.00 89.62 110 LEU A C 1
ATOM 878 O O . LEU A 1 110 ? 7.269 -0.721 -5.468 1.00 89.62 110 LEU A O 1
ATOM 882 N N . ILE A 1 111 ? 5.560 -1.840 -4.528 1.00 92.12 111 ILE A N 1
ATOM 883 C CA . ILE A 1 111 ? 5.249 -2.633 -5.727 1.00 92.12 111 ILE A CA 1
ATOM 884 C C . ILE A 1 111 ? 4.853 -1.726 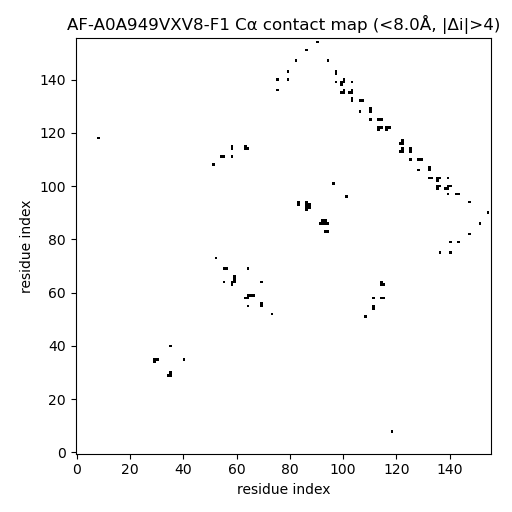-6.892 1.00 92.12 111 ILE A C 1
ATOM 886 O O . ILE A 1 111 ? 5.354 -1.908 -8.006 1.00 92.12 111 ILE A O 1
ATOM 890 N N . LEU A 1 112 ? 3.967 -0.756 -6.642 1.00 90.62 112 LEU A N 1
ATOM 891 C CA . LEU A 1 112 ? 3.515 0.191 -7.662 1.00 90.62 112 LEU A CA 1
ATOM 892 C C . LEU A 1 112 ? 4.686 1.040 -8.169 1.00 90.62 112 LEU A C 1
ATOM 894 O O . LEU A 1 112 ? 4.871 1.172 -9.376 1.00 90.62 112 LEU A O 1
ATOM 898 N N . LEU A 1 113 ? 5.532 1.533 -7.264 1.00 88.00 113 LEU A N 1
ATOM 899 C CA . LEU A 1 113 ? 6.708 2.329 -7.612 1.00 88.00 113 LEU A CA 1
ATOM 900 C C . LEU A 1 113 ? 7.716 1.532 -8.455 1.00 88.00 113 LEU A C 1
ATOM 902 O O . LEU A 1 113 ? 8.213 2.019 -9.472 1.00 88.00 113 LEU A O 1
ATOM 906 N N . PHE A 1 114 ? 7.993 0.280 -8.083 1.00 87.31 114 PHE A N 1
ATOM 907 C CA . PHE A 1 114 ? 8.926 -0.569 -8.828 1.00 87.31 114 PHE A CA 1
ATOM 908 C C . PHE A 1 114 ? 8.359 -1.008 -10.175 1.00 87.31 114 PHE A C 1
ATOM 910 O O . PHE A 1 114 ? 9.125 -1.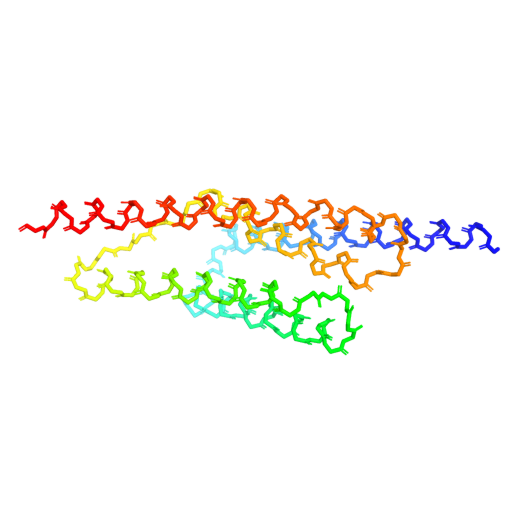188 -11.119 1.00 87.31 114 PHE A O 1
ATOM 917 N N . ALA A 1 115 ? 7.037 -1.146 -10.292 1.00 88.62 115 ALA A N 1
ATOM 918 C CA . ALA A 1 115 ? 6.382 -1.457 -11.556 1.00 88.62 115 ALA A CA 1
ATOM 919 C C . ALA A 1 115 ? 6.492 -0.308 -12.576 1.00 88.62 115 ALA A C 1
ATOM 921 O O . ALA A 1 115 ? 6.563 -0.574 -13.773 1.00 88.62 115 ALA A O 1
ATOM 922 N N . ILE A 1 116 ? 6.570 0.952 -12.136 1.00 87.88 116 ILE A N 1
ATOM 923 C CA . ILE A 1 116 ? 6.729 2.107 -13.039 1.00 87.88 116 ILE A CA 1
ATOM 924 C C . ILE A 1 116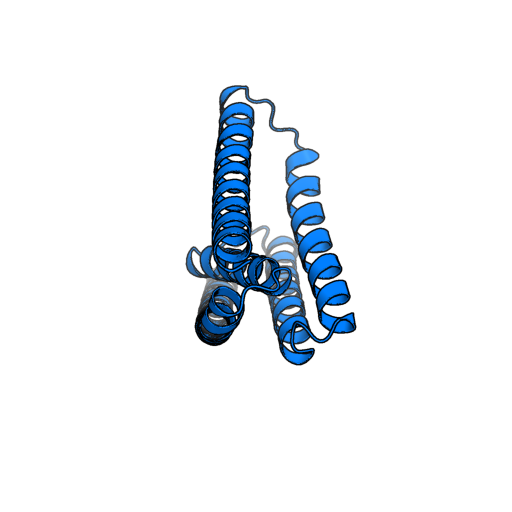 ? 8.114 2.120 -13.709 1.00 87.88 116 ILE A C 1
ATOM 926 O O . ILE A 1 116 ? 8.253 2.586 -14.837 1.00 87.88 116 ILE A O 1
ATOM 930 N N . THR A 1 117 ? 9.147 1.591 -13.048 1.00 82.00 117 THR A N 1
ATOM 931 C CA . THR A 1 117 ? 10.527 1.669 -13.552 1.00 82.00 117 THR A CA 1
ATOM 932 C C . THR A 1 117 ? 10.846 0.565 -14.571 1.00 82.00 117 THR A C 1
ATOM 934 O O . THR A 1 117 ? 10.474 -0.588 -14.383 1.00 82.00 117 THR A O 1
ATOM 937 N N . ASP A 1 118 ? 11.635 0.876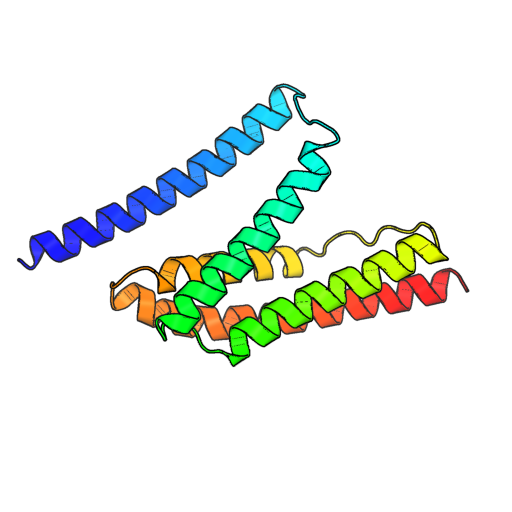 -15.606 1.00 81.50 118 ASP A N 1
ATOM 938 C CA . ASP A 1 118 ? 12.140 -0.103 -16.598 1.00 81.50 118 ASP A CA 1
ATOM 939 C C . ASP A 1 118 ? 13.448 -0.806 -16.181 1.00 81.50 118 ASP A C 1
ATOM 941 O O . ASP A 1 118 ? 14.123 -1.466 -16.972 1.00 81.50 118 ASP A O 1
ATOM 945 N N . ASN A 1 119 ? 13.842 -0.661 -14.919 1.00 83.19 119 ASN A N 1
ATOM 946 C CA . ASN A 1 119 ? 15.073 -1.224 -14.389 1.00 83.19 119 ASN A CA 1
ATOM 947 C C . ASN A 1 119 ? 14.876 -2.716 -14.083 1.00 83.19 119 ASN A C 1
ATOM 949 O O . ASN A 1 119 ? 14.114 -3.092 -13.189 1.00 83.19 119 ASN A O 1
ATOM 953 N N . SER A 1 120 ? 15.622 -3.568 -14.789 1.00 82.75 120 SER A N 1
ATOM 954 C CA . SER A 1 120 ? 15.555 -5.028 -14.665 1.00 82.75 120 SER A CA 1
ATOM 955 C C . SER A 1 120 ? 15.825 -5.543 -13.245 1.00 82.75 120 SER A C 1
ATOM 957 O O . SER A 1 120 ? 15.207 -6.525 -12.826 1.00 82.75 120 SER A O 1
ATOM 959 N N . PHE A 1 121 ? 16.691 -4.875 -12.475 1.00 83.25 121 PHE A N 1
ATOM 960 C CA . PHE A 1 121 ? 16.950 -5.215 -11.076 1.00 83.25 121 PHE A CA 1
ATOM 961 C C . PHE A 1 121 ? 15.719 -4.955 -10.198 1.00 83.25 121 PHE A C 1
ATOM 963 O O . PHE A 1 121 ? 15.305 -5.839 -9.446 1.00 83.25 121 PHE A O 1
ATOM 970 N N . LEU A 1 122 ? 15.090 -3.782 -10.341 1.00 84.75 122 LEU A N 1
ATOM 971 C CA . LEU A 1 122 ? 13.891 -3.420 -9.578 1.00 84.75 122 LEU A CA 1
ATOM 972 C C . LEU A 1 122 ? 12.705 -4.317 -9.932 1.00 84.75 122 LEU A C 1
ATOM 974 O O . LEU A 1 122 ? 12.004 -4.771 -9.035 1.00 84.75 122 LEU A O 1
ATOM 978 N N . LEU A 1 123 ? 12.528 -4.666 -11.208 1.00 85.88 123 LEU A N 1
ATOM 979 C CA . LEU A 1 123 ? 11.488 -5.605 -11.637 1.00 85.88 123 LEU A CA 1
ATOM 980 C C . LEU A 1 123 ? 11.701 -7.015 -11.062 1.00 85.88 123 LEU A C 1
ATOM 982 O O . LEU A 1 123 ? 10.737 -7.686 -10.684 1.00 85.88 123 LEU A O 1
ATOM 986 N N . LYS A 1 124 ? 12.956 -7.472 -10.941 1.00 88.00 124 LYS A N 1
ATOM 987 C CA . LYS A 1 124 ? 13.278 -8.749 -10.285 1.00 88.00 124 LYS A CA 1
ATOM 988 C C . LYS A 1 124 ? 12.991 -8.693 -8.784 1.00 88.00 124 LYS A C 1
ATOM 990 O O . LYS A 1 124 ? 12.410 -9.637 -8.254 1.00 88.00 124 LYS A O 1
ATOM 995 N N . LEU A 1 125 ? 13.347 -7.592 -8.120 1.00 87.12 125 LEU A N 1
ATOM 996 C CA . LEU A 1 125 ? 13.033 -7.361 -6.708 1.00 87.12 125 LEU A CA 1
ATOM 997 C C . LEU A 1 125 ? 11.516 -7.289 -6.471 1.00 87.12 125 LEU A C 1
ATOM 999 O O . LEU A 1 125 ? 11.018 -7.844 -5.492 1.00 87.12 125 LEU A O 1
ATOM 1003 N N . ASN A 1 126 ? 10.778 -6.693 -7.412 1.00 91.69 126 ASN A N 1
ATOM 1004 C CA . ASN A 1 126 ? 9.328 -6.566 -7.353 1.00 91.69 126 ASN A CA 1
ATOM 1005 C C . ASN A 1 126 ? 8.646 -7.938 -7.230 1.00 91.69 126 ASN A C 1
ATOM 1007 O O . ASN A 1 126 ? 7.749 -8.110 -6.412 1.00 91.69 126 ASN A O 1
ATOM 1011 N N . LYS A 1 127 ? 9.129 -8.964 -7.948 1.00 89.44 127 LYS A N 1
ATOM 1012 C CA . LYS A 1 127 ? 8.596 -10.337 -7.834 1.00 89.44 127 LYS A CA 1
ATOM 1013 C C . LYS A 1 127 ? 8.665 -10.892 -6.406 1.00 89.44 127 LYS A C 1
ATOM 1015 O O . LYS A 1 127 ? 7.722 -11.545 -5.968 1.00 89.44 127 LYS A O 1
ATOM 1020 N N . TYR A 1 128 ? 9.743 -10.622 -5.671 1.00 91.31 128 TYR A N 1
ATOM 1021 C CA . TYR A 1 128 ? 9.855 -11.033 -4.266 1.00 91.31 128 TYR A CA 1
ATOM 1022 C C . TYR A 1 128 ? 8.944 -10.198 -3.362 1.00 91.31 128 TYR A C 1
ATOM 1024 O O . TYR A 1 128 ? 8.294 -10.743 -2.468 1.00 91.31 128 TYR A O 1
ATOM 1032 N N . LEU A 1 129 ? 8.839 -8.892 -3.630 1.00 91.12 129 LEU A N 1
ATOM 1033 C CA . LEU A 1 129 ? 7.922 -8.007 -2.913 1.00 91.12 129 LEU A CA 1
ATOM 1034 C C . LEU A 1 129 ? 6.464 -8.435 -3.059 1.00 91.12 129 LEU A C 1
ATOM 1036 O O . LEU A 1 129 ? 5.733 -8.352 -2.077 1.00 91.12 129 LEU A O 1
ATOM 1040 N N . TYR A 1 130 ? 6.043 -8.948 -4.218 1.00 91.94 130 TYR A N 1
ATOM 1041 C CA . TYR A 1 130 ? 4.701 -9.511 -4.403 1.00 91.94 130 TYR A CA 1
ATOM 1042 C C . TYR A 1 130 ? 4.393 -10.606 -3.376 1.00 91.94 130 TYR A C 1
ATOM 1044 O O . TYR A 1 130 ? 3.370 -10.545 -2.696 1.00 91.94 130 TYR A O 1
ATOM 1052 N N . VAL A 1 131 ? 5.296 -11.579 -3.220 1.00 92.31 131 VAL A N 1
ATOM 1053 C CA . VAL A 1 131 ? 5.110 -12.709 -2.292 1.00 92.31 131 VAL A CA 1
ATOM 1054 C C . VAL A 1 131 ? 5.040 -12.222 -0.844 1.00 92.31 131 VAL A C 1
ATOM 1056 O O . VAL A 1 131 ? 4.145 -12.616 -0.090 1.00 92.31 131 VAL A O 1
ATOM 1059 N N . ILE A 1 132 ? 5.946 -11.319 -0.463 1.00 92.12 132 ILE A N 1
ATOM 1060 C CA . ILE A 1 132 ? 5.971 -10.715 0.875 1.00 92.12 132 ILE A CA 1
ATOM 1061 C C . ILE A 1 132 ? 4.677 -9.931 1.137 1.00 92.12 132 ILE A C 1
ATOM 1063 O O . ILE A 1 132 ? 4.043 -10.111 2.176 1.00 92.12 132 ILE A O 1
ATOM 1067 N N . SER A 1 133 ? 4.247 -9.108 0.180 1.00 92.62 133 SER A N 1
ATOM 1068 C CA . SER A 1 133 ? 3.074 -8.240 0.319 1.00 92.62 133 SER A CA 1
ATOM 1069 C C . SER A 1 133 ? 1.791 -9.044 0.468 1.00 92.62 133 SER A C 1
ATOM 1071 O O . SER A 1 133 ? 0.989 -8.751 1.347 1.00 92.62 133 SER A O 1
ATOM 1073 N N . ILE A 1 134 ? 1.605 -10.106 -0.318 1.00 92.81 134 ILE A N 1
ATOM 1074 C CA . ILE A 1 134 ? 0.440 -10.998 -0.193 1.00 92.81 134 ILE A CA 1
ATOM 1075 C C . ILE A 1 134 ? 0.415 -11.665 1.178 1.00 92.81 134 ILE A C 1
ATOM 1077 O O . ILE A 1 134 ? -0.627 -11.702 1.830 1.00 92.81 134 ILE A O 1
ATOM 1081 N N . SER A 1 135 ? 1.570 -12.143 1.643 1.00 92.81 135 SER A N 1
ATOM 1082 C CA . SER A 1 135 ? 1.685 -12.789 2.952 1.00 92.81 135 SER A CA 1
ATOM 1083 C C . SER A 1 135 ? 1.291 -11.822 4.075 1.00 92.81 135 SER A C 1
ATOM 1085 O O . SER A 1 135 ? 0.519 -12.175 4.968 1.00 92.81 135 SER A O 1
ATOM 1087 N N . LEU A 1 136 ? 1.742 -10.565 3.987 1.00 92.38 136 LEU A N 1
ATOM 1088 C CA . LEU A 1 136 ? 1.367 -9.492 4.910 1.00 92.38 136 LEU A CA 1
ATOM 1089 C C . LEU A 1 136 ? -0.114 -9.110 4.807 1.00 92.38 136 LEU A C 1
ATOM 1091 O O . LEU A 1 136 ? -0.758 -8.892 5.834 1.00 92.38 136 LEU A O 1
ATOM 1095 N N . ILE A 1 137 ? -0.675 -9.042 3.597 1.00 92.06 137 ILE A N 1
ATOM 1096 C CA . ILE A 1 137 ? -2.096 -8.758 3.365 1.00 92.06 137 ILE A CA 1
ATOM 1097 C C . ILE A 1 137 ? -2.952 -9.817 4.055 1.00 92.06 137 ILE A C 1
ATOM 1099 O O . ILE A 1 137 ? -3.819 -9.458 4.856 1.00 92.06 137 ILE A O 1
ATOM 1103 N N . ILE A 1 138 ? -2.671 -11.100 3.818 1.00 92.19 138 ILE A N 1
ATOM 1104 C CA . ILE A 1 138 ? -3.399 -12.219 4.428 1.00 92.19 138 ILE A CA 1
ATOM 1105 C C . ILE A 1 138 ? -3.267 -12.156 5.951 1.00 92.19 138 ILE A C 1
ATOM 1107 O O . ILE A 1 138 ? -4.278 -12.119 6.653 1.00 92.19 138 ILE A O 1
ATOM 1111 N N . TYR A 1 139 ? -2.039 -12.055 6.468 1.00 92.75 139 TYR A N 1
ATOM 1112 C CA . TYR A 1 139 ? -1.790 -11.991 7.907 1.00 92.75 139 TYR A CA 1
ATOM 1113 C C . TYR A 1 139 ? -2.511 -10.809 8.573 1.00 92.75 139 TYR A C 1
ATOM 1115 O O . TYR A 1 139 ? -3.181 -10.969 9.595 1.00 92.75 139 TYR A O 1
ATOM 1123 N N . SER A 1 140 ? -2.428 -9.618 7.973 1.00 91.50 140 SER A N 1
ATOM 1124 C CA . SER A 1 140 ? -3.078 -8.418 8.505 1.00 91.50 140 SER A CA 1
ATOM 1125 C C . SER A 1 140 ? -4.603 -8.526 8.491 1.00 91.50 140 SER A C 1
ATOM 1127 O O . SER A 1 140 ? -5.243 -8.101 9.452 1.00 91.50 140 SER A O 1
ATOM 1129 N N . THR A 1 141 ? -5.173 -9.131 7.446 1.00 89.88 141 THR A N 1
ATOM 1130 C CA . THR A 1 141 ? -6.621 -9.304 7.289 1.00 89.88 141 THR A CA 1
ATOM 1131 C C . THR A 1 141 ? -7.159 -10.288 8.322 1.00 89.88 141 THR A C 1
ATOM 1133 O O . THR A 1 141 ? -8.138 -9.988 9.001 1.00 89.88 141 THR A O 1
ATOM 1136 N N . VAL A 1 142 ? -6.474 -11.418 8.529 1.00 91.00 142 VAL A N 1
ATOM 1137 C CA . VAL A 1 142 ? -6.834 -12.394 9.570 1.00 91.00 142 VAL A CA 1
ATOM 1138 C C . VAL A 1 142 ? -6.752 -11.765 10.960 1.00 91.00 142 VAL A C 1
ATOM 1140 O O . VAL A 1 142 ? -7.662 -11.932 11.770 1.00 91.00 142 VAL A O 1
ATOM 1143 N N . LEU A 1 143 ? -5.690 -11.006 11.245 1.00 90.62 143 LEU A N 1
ATOM 1144 C CA . LEU A 1 143 ? -5.538 -10.332 12.533 1.00 90.62 143 LEU A CA 1
ATOM 1145 C C . LEU A 1 143 ? -6.637 -9.285 12.763 1.00 90.62 143 LEU A C 1
ATOM 1147 O O . LEU A 1 143 ? -7.141 -9.154 13.877 1.00 90.62 143 LEU A O 1
ATOM 1151 N N . TYR A 1 144 ? -7.013 -8.540 11.723 1.00 88.81 144 TYR A N 1
ATOM 1152 C CA . TYR A 1 144 ? -8.106 -7.575 11.795 1.00 88.81 144 TYR A CA 1
ATOM 1153 C C . TYR A 1 144 ? -9.447 -8.270 12.056 1.00 88.81 144 TYR A C 1
ATOM 1155 O O . TYR A 1 144 ? -10.191 -7.853 12.939 1.00 88.81 144 TYR A O 1
ATOM 1163 N N . PHE A 1 145 ? -9.717 -9.374 11.358 1.00 89.31 145 PHE A N 1
ATOM 1164 C CA . PHE A 1 145 ? -10.935 -10.156 11.544 1.00 89.31 145 PHE A CA 1
ATOM 1165 C C . PHE A 1 145 ? -11.040 -10.768 12.949 1.00 89.31 145 PHE A C 1
ATOM 1167 O O . PHE A 1 145 ? -12.101 -10.724 13.566 1.00 89.31 145 PHE A O 1
ATOM 1174 N N . ARG A 1 146 ? -9.934 -11.276 13.510 1.00 88.62 146 ARG A N 1
ATOM 1175 C CA . ARG A 1 146 ? -9.907 -11.764 14.901 1.00 88.62 146 ARG A CA 1
ATOM 1176 C C . ARG A 1 146 ? -10.273 -10.664 15.897 1.00 88.62 146 ARG A C 1
ATOM 1178 O O . ARG A 1 146 ? -11.165 -10.865 16.714 1.00 88.62 146 ARG A O 1
ATOM 1185 N N . ARG A 1 147 ? -9.662 -9.480 15.766 1.00 86.31 147 ARG A N 1
ATOM 1186 C CA . ARG A 1 147 ? -9.979 -8.314 16.610 1.00 86.31 147 ARG A CA 1
ATOM 1187 C C . ARG A 1 147 ? -11.428 -7.865 16.456 1.00 86.31 147 ARG A C 1
ATOM 1189 O O . ARG A 1 147 ? -12.061 -7.500 17.441 1.00 86.31 147 ARG A O 1
ATOM 1196 N N . PHE A 1 148 ? -11.959 -7.905 15.236 1.00 87.19 148 PHE A N 1
ATOM 1197 C CA . PHE A 1 148 ? -13.370 -7.635 14.978 1.00 87.19 148 PHE A CA 1
ATOM 1198 C C . PHE A 1 148 ? -14.264 -8.594 15.776 1.00 87.19 148 PHE A C 1
ATOM 1200 O O . PHE A 1 148 ? -15.115 -8.133 16.531 1.00 87.19 148 PHE A O 1
ATOM 1207 N N . MET A 1 149 ? -14.020 -9.905 15.691 1.00 86.56 149 MET A N 1
ATOM 1208 C CA . MET A 1 149 ? -14.803 -10.912 16.418 1.00 86.56 149 MET A CA 1
ATOM 1209 C C . MET A 1 149 ? -14.697 -10.767 17.941 1.00 86.56 149 MET A C 1
ATOM 1211 O O . MET A 1 149 ? -15.707 -10.870 18.633 1.00 86.56 149 MET A O 1
ATOM 1215 N N . GLU A 1 150 ? -13.501 -10.503 18.470 1.00 85.56 150 GLU A N 1
ATOM 1216 C CA . GLU A 1 150 ? -13.290 -10.228 19.900 1.00 85.56 150 GLU A CA 1
ATOM 1217 C C . GLU A 1 150 ? -14.084 -8.996 20.354 1.00 85.56 150 GLU A C 1
ATOM 1219 O O . GLU A 1 150 ? -14.783 -9.040 21.363 1.00 85.56 150 GLU A O 1
ATOM 1224 N N . THR A 1 151 ? -14.046 -7.918 19.569 1.00 83.81 151 THR A N 1
ATOM 1225 C CA . THR A 1 151 ? -14.763 -6.670 19.876 1.00 83.81 151 THR A CA 1
ATOM 1226 C C . THR A 1 151 ? -16.278 -6.862 19.847 1.00 83.81 151 THR A C 1
ATOM 1228 O O . THR A 1 151 ? -16.982 -6.316 20.697 1.00 83.81 151 THR A O 1
ATOM 1231 N N . VAL A 1 152 ? -16.785 -7.647 18.889 1.00 83.81 152 VAL A N 1
ATOM 1232 C CA . VAL A 1 152 ? -18.213 -7.978 18.799 1.00 83.81 152 VAL A CA 1
ATOM 1233 C C . VAL A 1 152 ? -18.660 -8.738 20.047 1.00 83.81 152 VAL A C 1
ATOM 1235 O O . VAL A 1 152 ? -19.617 -8.284 20.675 1.00 83.81 152 VAL A O 1
ATOM 1238 N N . LYS A 1 153 ? -17.935 -9.799 20.438 1.00 81.31 153 LYS A N 1
ATOM 1239 C CA . LYS A 1 153 ? -18.242 -10.642 21.609 1.00 81.31 153 LYS A CA 1
ATOM 1240 C C . LYS A 1 153 ? -18.172 -9.901 22.942 1.00 81.31 153 LYS A C 1
ATOM 1242 O O . LYS A 1 153 ? -18.984 -10.155 23.814 1.00 81.31 153 LYS A O 1
ATOM 1247 N N . LEU A 1 154 ? -17.209 -8.993 23.115 1.00 77.38 154 LEU A N 1
ATOM 1248 C CA . LEU A 1 154 ? -17.039 -8.240 24.368 1.00 77.38 154 LEU A CA 1
ATOM 1249 C C . LEU A 1 154 ? -18.178 -7.252 24.663 1.00 77.38 154 LEU A C 1
ATOM 1251 O O . LEU A 1 154 ? -18.241 -6.715 25.762 1.00 77.38 154 LEU A O 1
ATOM 1255 N N . HIS A 1 155 ? -19.026 -6.965 23.675 1.00 68.38 155 HIS A N 1
ATOM 1256 C CA . HIS A 1 155 ? -20.112 -5.991 23.791 1.00 68.38 155 HIS A CA 1
ATOM 1257 C C . HIS A 1 155 ? -21.481 -6.599 23.435 1.00 68.38 155 HIS A C 1
ATOM 1259 O O . HIS A 1 155 ? -22.389 -5.853 23.056 1.00 68.38 155 HIS A O 1
ATOM 1265 N N . GLU A 1 156 ? -21.586 -7.927 23.355 1.00 57.03 156 GLU A N 1
ATOM 1266 C CA . GLU A 1 156 ? -22.870 -8.648 23.418 1.00 57.03 156 GLU A CA 1
ATOM 1267 C C . GLU A 1 156 ? -23.247 -8.858 24.885 1.00 57.03 156 GLU A C 1
ATOM 1269 O O . GLU A 1 156 ? -24.445 -8.680 25.189 1.00 57.03 156 GLU A O 1
#